Protein AF-A0A9P6S9X0-F1 (afdb_monomer_lite)

pLDDT: mean 76.89, std 25.83, range [30.22, 98.31]

Secondary structure (DSSP, 8-state):
-GGG---HHHHHHHHHTTPPP---SEE--GGGBTTS-SB-HHHHHHHHHHHHHHTTT--S---EE---SSHHHHHHHHHHHHHHHTTS----HHHHTT-S--SS-TTEE---TTSS---EESSS---------------------------------------PPP-PPP------------

Radius of gyration: 28.96 Å; chains: 1; bounding box: 76×54×74 Å

Sequence (182 aa):
PPYGDIDDRIRGLLWAMGYTSVIWDYDTNDWQMAPGGTRTMSEVDAAFAQWIAAAPTDKTGHMVLEHELYQNTVDAAIANLPKVQSTWKTMPVSACMNDAHPYHEQNITLATMDGKSKTGVTGGNTTTSASVSASASATGSAGSSTASGSASHSTSDAASVVLSSVTGLAAAAAVAFTQMLL

Structure (mmCIF, N/CA/C/O backbone):
data_AF-A0A9P6S9X0-F1
#
_entry.id   AF-A0A9P6S9X0-F1
#
loop_
_atom_site.group_PDB
_atom_site.id
_atom_site.type_symbol
_atom_site.label_atom_id
_atom_site.label_alt_id
_atom_site.label_comp_id
_atom_site.label_asym_id
_atom_site.label_entity_id
_atom_site.label_seq_id
_atom_site.pdbx_PDB_ins_code
_atom_site.Cartn_x
_atom_site.Cartn_y
_atom_site.Cartn_z
_atom_site.occupancy
_atom_site.B_iso_or_equiv
_atom_site.auth_seq_id
_atom_site.auth_comp_id
_atom_site.auth_asym_id
_atom_site.auth_atom_id
_atom_site.pdbx_PDB_model_num
ATOM 1 N N . PRO A 1 1 ? -1.542 -10.961 2.208 1.00 92.94 1 PRO A N 1
ATOM 2 C CA . PRO A 1 1 ? -0.986 -12.321 2.018 1.00 92.94 1 PRO A CA 1
ATOM 3 C C . PRO A 1 1 ? -0.029 -12.358 0.828 1.00 92.94 1 PRO A C 1
ATOM 5 O O . PRO A 1 1 ? -0.269 -11.573 -0.089 1.00 92.94 1 PRO A O 1
ATOM 8 N N . PRO A 1 2 ? 1.008 -13.219 0.797 1.00 92.19 2 PRO A N 1
ATOM 9 C CA . PRO A 1 2 ? 1.822 -13.396 -0.405 1.00 92.19 2 PRO A CA 1
ATOM 10 C C . PRO A 1 2 ? 0.934 -13.682 -1.619 1.00 92.19 2 PRO A C 1
ATOM 12 O O . PRO A 1 2 ? 0.017 -14.495 -1.528 1.00 92.19 2 PRO A O 1
ATOM 15 N N . TYR A 1 3 ? 1.172 -12.973 -2.723 1.00 93.50 3 TYR A N 1
ATOM 16 C CA . TYR A 1 3 ? 0.391 -13.069 -3.968 1.00 93.50 3 TYR A CA 1
ATOM 17 C C . TYR A 1 3 ? -1.115 -12.768 -3.853 1.00 93.50 3 TYR A C 1
ATOM 19 O O . TYR A 1 3 ? -1.852 -12.983 -4.808 1.00 93.50 3 TYR A O 1
ATOM 27 N N . GLY A 1 4 ? -1.581 -12.247 -2.716 1.00 94.44 4 GLY A N 1
ATOM 28 C CA . GLY A 1 4 ? -2.962 -11.789 -2.551 1.00 94.44 4 GLY A CA 1
ATOM 29 C C . GLY A 1 4 ? -3.969 -12.893 -2.235 1.00 94.44 4 GLY A C 1
ATOM 30 O O . GLY A 1 4 ? -5.162 -12.612 -2.204 1.00 94.44 4 GLY A O 1
ATOM 31 N N . ASP A 1 5 ? -3.515 -14.114 -1.945 1.00 94.12 5 ASP A N 1
ATOM 32 C CA . ASP A 1 5 ? -4.409 -15.243 -1.679 1.00 94.12 5 ASP A CA 1
ATOM 33 C C . ASP A 1 5 ? -4.122 -15.939 -0.341 1.00 94.12 5 ASP A C 1
ATOM 35 O O . ASP A 1 5 ? -2.988 -15.993 0.142 1.00 94.12 5 ASP A O 1
ATOM 39 N N . ILE A 1 6 ? -5.192 -16.453 0.265 1.00 94.69 6 ILE A N 1
ATOM 40 C CA . ILE A 1 6 ? -5.200 -17.347 1.427 1.00 94.69 6 ILE A CA 1
ATOM 41 C C . ILE A 1 6 ? -6.405 -18.271 1.319 1.00 94.69 6 ILE A C 1
ATOM 43 O O . ILE A 1 6 ? -7.535 -17.800 1.195 1.00 94.69 6 ILE A O 1
ATOM 47 N N . ASP A 1 7 ? -6.188 -19.578 1.455 1.00 95.38 7 ASP A N 1
ATOM 48 C CA . ASP A 1 7 ? -7.287 -20.540 1.490 1.00 95.38 7 ASP A CA 1
ATOM 49 C C . ASP A 1 7 ? -8.154 -20.381 2.757 1.00 95.38 7 ASP A C 1
ATOM 51 O O . ASP A 1 7 ? -7.704 -19.872 3.790 1.00 95.38 7 ASP A O 1
ATOM 55 N N . ASP A 1 8 ? -9.410 -20.829 2.690 1.00 96.50 8 ASP A N 1
ATOM 56 C CA . ASP A 1 8 ? -10.390 -20.677 3.776 1.00 96.50 8 ASP A CA 1
ATOM 57 C C . ASP A 1 8 ? -9.952 -21.346 5.085 1.00 96.50 8 ASP A C 1
ATOM 59 O O . ASP A 1 8 ? -10.256 -20.849 6.171 1.00 96.50 8 ASP A O 1
ATOM 63 N N . ARG A 1 9 ? -9.203 -22.450 5.007 1.00 97.38 9 ARG A N 1
ATOM 64 C CA . ARG A 1 9 ? -8.695 -23.159 6.186 1.00 97.38 9 ARG A CA 1
ATOM 65 C C . ARG A 1 9 ? -7.606 -22.335 6.873 1.00 97.38 9 ARG A C 1
ATOM 67 O O . ARG A 1 9 ? -7.635 -22.218 8.097 1.00 97.38 9 ARG A O 1
ATOM 74 N N . ILE A 1 10 ? -6.674 -21.739 6.127 1.00 96.56 10 ILE A N 1
ATOM 75 C CA . ILE A 1 10 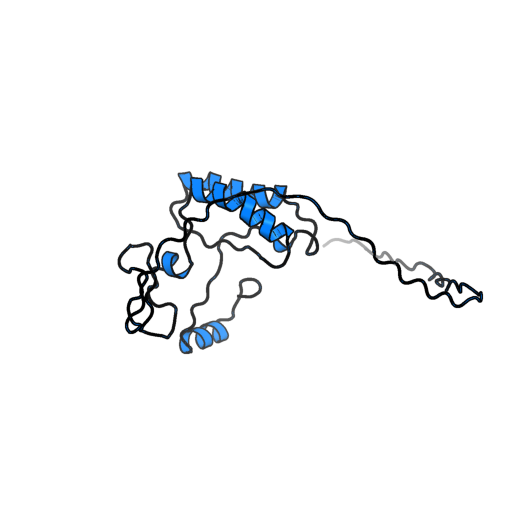? -5.667 -20.825 6.692 1.00 96.56 10 ILE A CA 1
ATOM 76 C C . ILE A 1 10 ? -6.318 -19.547 7.206 1.00 96.56 10 ILE A C 1
ATOM 78 O O . ILE A 1 10 ? -5.991 -19.110 8.307 1.00 96.56 10 ILE A O 1
ATOM 82 N N . ARG A 1 11 ? -7.277 -18.978 6.468 1.00 96.25 11 ARG A N 1
ATOM 83 C CA . ARG A 1 11 ? -8.020 -17.796 6.918 1.00 96.25 11 ARG A CA 1
ATOM 84 C C . ARG A 1 11 ? -8.745 -18.062 8.237 1.00 96.25 11 ARG A C 1
ATOM 86 O O . ARG A 1 11 ? -8.673 -17.236 9.142 1.00 96.25 11 ARG A O 1
ATOM 93 N N . GLY A 1 12 ? -9.375 -19.230 8.370 1.00 97.31 12 GLY A N 1
ATOM 94 C CA . GLY A 1 12 ? -10.024 -19.667 9.606 1.00 97.31 12 GLY A CA 1
ATOM 95 C C . GLY A 1 12 ? -9.045 -19.849 10.768 1.00 97.31 12 GLY A C 1
ATOM 96 O O . GLY A 1 12 ? -9.338 -19.420 11.882 1.00 97.31 12 GLY A O 1
ATOM 97 N N . LEU A 1 13 ? -7.863 -20.422 10.516 1.00 97.44 13 LEU A N 1
ATOM 98 C CA . LEU A 1 13 ? -6.819 -20.562 11.535 1.00 97.44 13 LEU A CA 1
ATOM 99 C C . LEU A 1 13 ? -6.301 -19.198 12.013 1.00 97.44 13 LEU A C 1
ATOM 101 O O . LEU A 1 13 ? -6.224 -18.965 13.215 1.00 97.44 13 LEU A O 1
ATOM 105 N N . LEU A 1 14 ? -5.983 -18.293 11.083 1.00 96.12 14 LEU A N 1
ATOM 106 C CA . LEU A 1 14 ? -5.524 -16.939 11.398 1.00 96.12 14 LEU A CA 1
ATOM 107 C C . LEU A 1 14 ? -6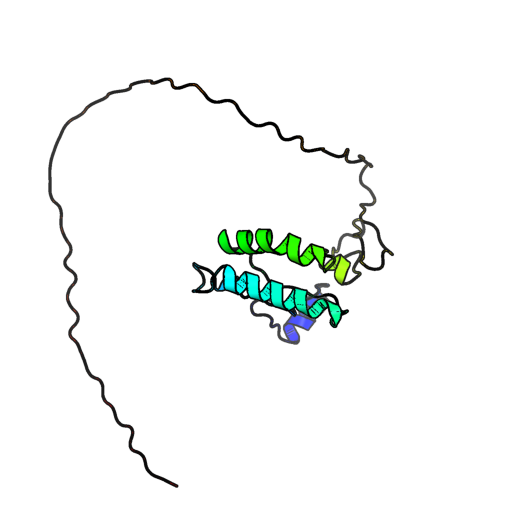.569 -16.179 12.216 1.00 96.12 14 LEU A C 1
ATOM 109 O O . LEU A 1 14 ? -6.229 -15.587 13.237 1.00 96.12 14 LEU A O 1
ATOM 113 N N . TRP A 1 15 ? -7.841 -16.274 11.824 1.00 95.00 15 TRP A N 1
ATOM 114 C CA . TRP A 1 15 ? -8.945 -15.685 12.576 1.00 95.00 15 TRP A CA 1
ATOM 115 C C . TRP A 1 15 ? -9.046 -16.255 13.999 1.00 95.00 15 TRP A C 1
ATOM 117 O O . TRP A 1 15 ? -9.158 -15.492 14.955 1.00 95.00 15 TRP A O 1
ATOM 127 N N . ALA A 1 16 ? -8.930 -17.577 14.168 1.00 96.75 16 ALA A N 1
ATOM 128 C CA . ALA A 1 16 ? -8.964 -18.219 15.486 1.00 96.75 16 ALA A CA 1
ATOM 129 C C . ALA A 1 16 ? -7.781 -17.814 16.387 1.00 96.75 16 ALA A C 1
ATOM 131 O O . ALA A 1 16 ? -7.894 -17.849 17.610 1.00 96.75 16 ALA A O 1
ATOM 132 N N . MET A 1 17 ? -6.657 -17.416 15.788 1.00 95.69 17 MET A N 1
ATOM 133 C CA . MET A 1 17 ? -5.486 -16.876 16.484 1.00 95.69 17 MET A CA 1
ATOM 134 C C . MET A 1 17 ? -5.573 -15.360 16.740 1.00 95.69 17 MET A C 1
ATOM 136 O O . MET A 1 17 ? -4.663 -14.801 17.346 1.00 95.69 17 MET A O 1
ATOM 140 N N . GLY A 1 18 ? -6.640 -14.690 16.289 1.00 93.25 18 GLY A N 1
ATOM 141 C CA . GLY A 1 18 ? -6.827 -13.245 16.444 1.00 93.25 18 GLY A CA 1
ATOM 142 C C . GLY A 1 18 ? -6.126 -12.388 15.385 1.00 93.25 18 GLY A C 1
ATOM 143 O O . GLY A 1 18 ? -5.998 -11.183 15.576 1.00 93.25 18 GLY A O 1
ATOM 144 N N . TYR A 1 19 ? -5.674 -12.972 14.271 1.00 94.75 19 TYR A N 1
ATOM 145 C CA . TYR A 1 19 ? -5.090 -12.216 13.161 1.00 94.75 19 TYR A CA 1
ATOM 146 C C . TYR A 1 19 ? -6.151 -11.723 12.176 1.00 94.75 19 TYR A C 1
ATOM 148 O O . TYR A 1 19 ? -7.055 -12.459 11.772 1.00 94.75 19 TYR A O 1
ATOM 156 N N . THR A 1 20 ? -5.946 -10.503 11.687 1.00 93.06 20 THR A N 1
ATOM 157 C CA . THR A 1 20 ? -6.710 -9.916 10.582 1.00 93.06 20 THR A CA 1
ATOM 158 C C . THR A 1 20 ? -5.907 -10.014 9.290 1.00 93.06 20 THR A C 1
ATOM 160 O O . THR A 1 20 ? -4.765 -9.564 9.215 1.00 93.06 20 THR A O 1
ATOM 163 N N . SER A 1 21 ? -6.501 -10.600 8.250 1.00 94.38 21 SER A N 1
ATOM 164 C CA . SER A 1 21 ? -5.892 -10.637 6.916 1.00 94.38 21 SER A CA 1
ATOM 165 C C . SER A 1 21 ? -6.221 -9.361 6.148 1.00 94.38 21 SER A C 1
ATOM 167 O O . SER A 1 21 ? -7.390 -9.045 5.954 1.00 94.38 21 SER A O 1
ATOM 169 N N . VAL A 1 22 ? -5.188 -8.654 5.693 1.00 94.94 22 VAL A N 1
ATOM 170 C CA . VAL A 1 22 ? -5.307 -7.404 4.929 1.00 94.94 22 VAL A CA 1
ATOM 171 C C . VAL A 1 22 ? -4.965 -7.668 3.463 1.00 94.94 22 VAL A C 1
ATOM 173 O O . VAL A 1 22 ? -3.944 -8.296 3.164 1.00 94.94 22 VAL A O 1
ATOM 176 N N . ILE A 1 23 ? -5.831 -7.203 2.564 1.00 95.38 23 ILE A N 1
ATOM 177 C CA . ILE A 1 23 ? -5.695 -7.294 1.106 1.00 95.38 23 ILE A CA 1
ATOM 178 C C . ILE A 1 23 ? -5.793 -5.890 0.511 1.00 95.38 23 ILE A C 1
ATOM 180 O O . ILE A 1 23 ? -6.453 -5.017 1.074 1.00 95.38 23 ILE A O 1
ATOM 184 N N . TRP A 1 24 ? -5.089 -5.690 -0.598 1.00 95.75 24 TRP A N 1
ATOM 185 C CA . TRP A 1 24 ? -5.112 -4.466 -1.385 1.00 95.75 24 TRP A CA 1
ATOM 186 C C . TRP A 1 24 ? -6.178 -4.536 -2.479 1.00 95.75 24 TRP A C 1
ATOM 188 O O . TRP A 1 24 ? -6.533 -5.616 -2.951 1.00 95.75 24 TRP A O 1
ATOM 198 N N . ASP A 1 25 ? -6.661 -3.376 -2.898 1.00 94.00 25 ASP A N 1
ATOM 199 C CA . ASP A 1 25 ? -7.536 -3.206 -4.058 1.00 94.00 25 ASP A CA 1
ATOM 200 C C . ASP A 1 25 ? -6.863 -2.416 -5.192 1.00 94.00 25 ASP A C 1
ATOM 202 O O . ASP A 1 25 ? -7.277 -2.531 -6.345 1.00 94.00 25 ASP A O 1
ATOM 206 N N . TYR A 1 26 ? -5.768 -1.709 -4.897 1.00 93.75 26 TYR A N 1
ATOM 207 C CA . TYR A 1 26 ? -4.879 -1.113 -5.893 1.00 93.75 26 TYR A CA 1
ATOM 208 C C . TYR A 1 26 ? -3.470 -1.693 -5.807 1.00 93.75 26 TYR A C 1
ATOM 210 O O . TYR A 1 26 ? -2.904 -1.825 -4.726 1.00 93.75 26 TYR A O 1
ATOM 218 N N . ASP A 1 27 ? -2.888 -1.999 -6.965 1.00 96.31 27 ASP A N 1
ATOM 219 C CA . ASP A 1 27 ? -1.524 -2.513 -7.099 1.00 96.31 27 ASP A CA 1
ATOM 220 C C . ASP A 1 27 ? -0.716 -1.607 -8.035 1.00 96.31 27 ASP A C 1
ATOM 222 O O . ASP A 1 27 ? -1.046 -1.442 -9.216 1.00 96.31 27 ASP A O 1
ATOM 226 N N . THR A 1 28 ? 0.356 -1.014 -7.512 1.00 95.94 28 THR A N 1
ATOM 227 C CA . THR A 1 28 ? 1.268 -0.154 -8.284 1.00 95.94 28 THR A CA 1
ATOM 228 C C . THR A 1 28 ? 2.113 -0.942 -9.290 1.00 95.94 28 THR A C 1
ATOM 230 O O . THR A 1 28 ? 2.643 -0.371 -10.253 1.00 95.94 28 THR A O 1
ATOM 233 N N . ASN A 1 29 ? 2.208 -2.263 -9.093 1.00 97.12 29 ASN A N 1
ATOM 234 C CA . ASN A 1 29 ? 3.103 -3.186 -9.780 1.00 97.12 29 ASN A CA 1
ATOM 235 C C . ASN A 1 29 ? 4.581 -2.768 -9.703 1.00 97.12 29 ASN A C 1
ATOM 237 O O . ASN A 1 29 ? 5.379 -3.133 -10.567 1.00 97.12 29 ASN A O 1
ATOM 241 N N . ASP A 1 30 ? 4.958 -2.000 -8.681 1.00 97.56 30 ASP A N 1
ATOM 242 C CA . ASP A 1 30 ? 6.320 -1.508 -8.458 1.00 97.56 30 ASP A CA 1
ATOM 243 C C . ASP A 1 30 ? 7.356 -2.635 -8.302 1.00 97.56 30 ASP A C 1
ATOM 245 O O . ASP A 1 30 ? 8.503 -2.474 -8.708 1.00 97.56 30 ASP A O 1
ATOM 249 N N . TRP A 1 31 ? 6.952 -3.822 -7.846 1.00 96.31 31 TRP A N 1
ATOM 250 C CA . TRP A 1 31 ? 7.793 -5.024 -7.810 1.00 96.31 31 TRP A CA 1
ATOM 251 C C . TRP A 1 31 ? 8.364 -5.421 -9.182 1.00 96.31 31 TRP A C 1
ATOM 253 O O . TRP A 1 31 ? 9.383 -6.107 -9.245 1.00 96.31 31 TRP A O 1
ATOM 263 N N . GLN A 1 32 ? 7.735 -4.992 -10.282 1.00 97.56 32 GLN A N 1
ATOM 264 C CA . GLN A 1 32 ? 8.237 -5.202 -11.643 1.00 97.56 32 GLN A CA 1
ATOM 265 C C . GLN A 1 32 ? 9.299 -4.176 -12.048 1.00 97.56 32 GLN A C 1
ATOM 267 O O . GLN A 1 32 ? 9.790 -4.235 -13.173 1.00 97.56 32 GLN A O 1
ATOM 272 N N . MET A 1 33 ? 9.646 -3.208 -11.200 1.00 97.62 33 MET A N 1
ATOM 273 C CA . MET A 1 33 ? 10.783 -2.328 -11.452 1.00 97.62 33 MET A CA 1
ATOM 274 C C . MET A 1 33 ? 12.092 -3.101 -11.276 1.00 97.62 33 MET A C 1
ATOM 276 O O . MET A 1 33 ? 12.154 -4.099 -10.561 1.00 97.62 33 MET A O 1
ATOM 280 N N . ALA A 1 34 ? 13.163 -2.657 -11.935 1.00 96.19 34 ALA A N 1
ATOM 281 C CA . ALA A 1 34 ? 14.466 -3.314 -11.826 1.00 96.19 34 ALA A CA 1
ATOM 282 C C . ALA A 1 34 ? 14.908 -3.442 -10.349 1.00 96.19 34 ALA A C 1
ATOM 284 O O . ALA A 1 34 ? 14.783 -2.474 -9.608 1.00 96.19 34 ALA A O 1
ATOM 285 N N . PRO A 1 35 ? 15.462 -4.579 -9.900 1.00 96.00 35 PRO A N 1
ATOM 286 C CA . PRO A 1 35 ? 15.807 -5.779 -10.661 1.00 96.00 35 PRO A CA 1
ATOM 287 C C . PRO A 1 35 ? 14.663 -6.800 -10.826 1.00 96.00 35 PRO A C 1
ATOM 289 O O . PRO A 1 35 ? 14.889 -7.843 -11.432 1.00 96.00 35 PRO A O 1
ATOM 292 N N . GLY A 1 36 ? 13.463 -6.541 -10.303 1.00 93.12 36 GLY A N 1
ATOM 293 C CA . GLY A 1 36 ? 12.323 -7.465 -10.364 1.00 93.12 36 GLY A CA 1
ATOM 294 C C . GLY A 1 36 ? 11.652 -7.577 -11.740 1.00 93.12 36 GLY A C 1
ATOM 295 O O . GLY A 1 36 ? 10.976 -8.568 -12.012 1.00 93.12 36 GLY A O 1
ATOM 296 N N . GLY A 1 37 ? 11.872 -6.612 -12.638 1.00 96.31 37 GLY A N 1
ATOM 297 C CA . GLY A 1 37 ? 11.358 -6.647 -14.008 1.00 96.31 37 GLY A CA 1
ATOM 298 C C . GLY A 1 37 ? 11.763 -5.431 -14.848 1.00 96.31 37 GLY A C 1
ATOM 299 O O . GLY A 1 37 ? 12.830 -4.848 -14.648 1.00 96.31 37 GLY A O 1
ATOM 300 N N . THR A 1 38 ? 10.908 -5.060 -15.806 1.00 97.50 38 THR A N 1
ATOM 301 C CA . THR A 1 38 ? 11.146 -3.971 -16.772 1.00 97.50 38 THR A CA 1
ATOM 302 C C . THR A 1 38 ? 10.256 -2.744 -16.576 1.00 97.50 38 THR A C 1
ATOM 304 O O . THR A 1 38 ? 10.320 -1.827 -17.395 1.00 97.50 38 THR A O 1
ATOM 307 N N . ARG A 1 39 ? 9.413 -2.714 -15.537 1.00 97.25 39 ARG A N 1
ATOM 308 C CA . ARG A 1 39 ? 8.526 -1.578 -15.271 1.00 97.25 39 ARG A CA 1
ATOM 309 C C . ARG A 1 39 ? 9.352 -0.343 -14.933 1.00 97.25 39 ARG A C 1
ATOM 311 O O . ARG A 1 39 ? 10.326 -0.391 -14.181 1.00 97.25 39 ARG A O 1
ATOM 318 N N . THR A 1 40 ? 8.964 0.777 -15.508 1.00 98.06 40 THR A N 1
ATOM 319 C CA . THR A 1 40 ? 9.632 2.064 -15.351 1.00 98.06 40 THR A CA 1
ATOM 320 C C . THR A 1 40 ? 8.982 2.891 -14.246 1.00 98.06 40 THR A C 1
ATOM 322 O O . THR A 1 40 ? 7.811 2.707 -13.915 1.00 98.06 40 THR A O 1
ATOM 325 N N . MET A 1 41 ? 9.723 3.874 -13.725 1.00 97.56 41 MET A N 1
ATOM 326 C CA . MET A 1 41 ? 9.178 4.877 -12.800 1.00 97.56 41 MET A CA 1
ATOM 327 C C . MET A 1 41 ? 7.921 5.551 -13.374 1.00 97.56 41 MET A C 1
ATOM 329 O O . MET A 1 41 ? 6.924 5.698 -12.681 1.00 97.56 41 MET A O 1
ATOM 333 N N . SER A 1 42 ? 7.930 5.886 -14.669 1.00 98.12 42 SER A N 1
ATOM 334 C CA . SER A 1 42 ? 6.796 6.551 -15.320 1.00 98.12 42 SER A CA 1
ATOM 335 C C . SER A 1 42 ? 5.530 5.688 -15.368 1.00 98.12 42 SER A C 1
ATOM 337 O O . SER A 1 42 ? 4.429 6.233 -15.365 1.00 98.12 42 SER A O 1
ATOM 339 N N . GLU A 1 43 ? 5.655 4.363 -15.449 1.00 98.12 43 GLU A N 1
ATOM 340 C CA . GLU A 1 43 ? 4.500 3.456 -15.436 1.00 98.12 43 GLU A CA 1
ATOM 341 C C . GLU A 1 43 ? 3.919 3.295 -14.029 1.00 98.12 43 GLU A C 1
ATOM 343 O O . GLU A 1 43 ? 2.706 3.147 -13.874 1.00 98.12 43 GLU A O 1
ATOM 348 N N . VAL A 1 44 ? 4.764 3.352 -12.997 1.00 97.88 44 VAL A N 1
ATOM 349 C CA . VAL A 1 44 ? 4.311 3.419 -11.602 1.00 97.88 44 VAL A CA 1
ATOM 350 C C . VAL A 1 44 ? 3.631 4.764 -11.332 1.00 97.88 44 VAL A C 1
ATOM 352 O O . VAL A 1 44 ? 2.498 4.783 -10.856 1.00 97.88 44 VAL A O 1
ATOM 355 N N . ASP A 1 45 ? 4.238 5.880 -11.747 1.00 97.81 45 ASP A N 1
ATOM 356 C CA . ASP A 1 45 ? 3.640 7.221 -11.666 1.00 97.81 45 ASP A CA 1
ATOM 357 C C . ASP A 1 45 ? 2.258 7.281 -12.338 1.00 97.81 45 ASP A C 1
ATOM 359 O O . ASP A 1 45 ? 1.325 7.890 -11.809 1.00 97.81 45 ASP A O 1
ATOM 363 N N . ALA A 1 46 ? 2.107 6.634 -13.498 1.00 97.38 46 ALA A N 1
ATOM 364 C CA . ALA A 1 46 ? 0.838 6.568 -14.214 1.00 97.38 46 ALA A CA 1
ATOM 365 C C . ALA A 1 46 ? -0.243 5.803 -13.431 1.00 97.38 46 ALA A C 1
ATOM 367 O O . ALA A 1 46 ? -1.405 6.211 -13.458 1.00 97.38 46 ALA A O 1
ATOM 368 N N . ALA A 1 47 ? 0.125 4.745 -12.696 1.00 96.25 47 ALA A N 1
ATOM 369 C CA . ALA A 1 47 ? -0.810 4.010 -11.842 1.00 96.25 47 ALA A CA 1
ATOM 370 C C . ALA A 1 47 ? -1.357 4.902 -10.712 1.00 96.25 47 ALA A C 1
ATOM 372 O O . ALA A 1 47 ? -2.572 4.970 -10.510 1.00 96.25 47 ALA A O 1
ATOM 373 N N . PHE A 1 48 ? -0.490 5.673 -10.044 1.00 95.75 48 PHE A N 1
ATOM 374 C CA . PHE A 1 48 ? -0.928 6.662 -9.050 1.00 95.75 48 PHE A CA 1
ATOM 375 C C . PHE A 1 48 ? -1.796 7.759 -9.667 1.00 95.75 48 PHE A C 1
ATOM 377 O O . PHE A 1 48 ? -2.825 8.126 -9.101 1.00 95.75 48 PHE A O 1
ATOM 384 N N . ALA A 1 49 ? -1.408 8.283 -10.832 1.00 95.38 49 ALA A N 1
ATOM 385 C CA . ALA A 1 49 ? -2.166 9.327 -11.515 1.00 95.38 49 ALA A CA 1
ATOM 386 C C . ALA A 1 49 ? -3.582 8.861 -11.888 1.00 95.38 49 ALA A C 1
ATOM 388 O O . ALA A 1 49 ? -4.538 9.618 -11.716 1.00 95.38 49 ALA A O 1
ATOM 389 N N . GLN A 1 50 ? -3.731 7.614 -12.348 1.00 93.25 50 GLN A N 1
ATOM 390 C CA . GLN A 1 50 ? -5.033 7.019 -12.643 1.00 93.25 50 GLN A CA 1
ATOM 391 C C . GLN A 1 50 ? -5.913 6.939 -11.391 1.00 93.25 50 GLN A C 1
ATOM 393 O O . GLN A 1 50 ? -7.083 7.321 -11.441 1.00 93.25 50 GLN A O 1
ATOM 398 N N . TRP A 1 51 ? -5.353 6.494 -10.265 1.00 91.00 51 TRP A N 1
ATOM 399 C CA . TRP A 1 51 ? -6.081 6.438 -8.999 1.00 91.00 51 TRP A CA 1
ATOM 400 C C . TRP A 1 51 ? -6.503 7.834 -8.511 1.00 91.00 51 TRP A C 1
ATOM 402 O O . TRP A 1 51 ? -7.668 8.060 -8.180 1.00 91.00 51 TRP A O 1
ATOM 412 N N . ILE A 1 52 ? -5.590 8.806 -8.528 1.00 93.19 52 ILE A N 1
ATOM 413 C CA . ILE A 1 52 ? -5.884 10.200 -8.159 1.00 93.19 52 ILE A CA 1
ATOM 414 C C . ILE A 1 52 ? -7.009 10.771 -9.034 1.00 93.19 52 ILE A C 1
ATOM 416 O O . ILE A 1 52 ? -7.922 11.420 -8.523 1.00 93.19 52 ILE A O 1
ATOM 420 N N . ALA A 1 53 ? -6.991 10.490 -10.338 1.00 93.81 53 ALA A N 1
ATOM 421 C CA . ALA A 1 53 ? -8.017 10.951 -11.268 1.00 93.81 53 ALA A CA 1
ATOM 422 C C . ALA A 1 53 ? -9.411 10.349 -11.000 1.00 93.81 53 ALA A C 1
ATOM 424 O O . ALA A 1 53 ? -10.408 10.956 -11.392 1.00 93.81 53 ALA A O 1
ATOM 425 N N . ALA A 1 54 ? -9.504 9.198 -10.323 1.00 91.12 54 ALA A N 1
ATOM 426 C CA . ALA A 1 54 ? -10.773 8.552 -9.984 1.00 91.12 54 ALA A CA 1
ATOM 427 C C . ALA A 1 54 ? -11.469 9.169 -8.752 1.00 91.12 54 ALA A C 1
ATOM 429 O O . ALA A 1 54 ? -12.683 9.027 -8.597 1.00 91.12 54 ALA A O 1
ATOM 430 N N . ALA A 1 55 ? -10.745 9.917 -7.911 1.00 91.00 55 ALA A N 1
ATOM 431 C CA . ALA A 1 55 ? -11.250 10.504 -6.662 1.00 91.00 55 ALA A CA 1
ATOM 432 C C . ALA A 1 55 ? -12.534 11.363 -6.762 1.00 91.00 55 ALA A C 1
ATOM 434 O O . ALA A 1 55 ? -13.316 11.412 -5.802 1.00 91.00 55 ALA A O 1
ATOM 435 N N . PRO A 1 56 ? -12.832 12.068 -7.875 1.00 91.25 56 PRO A N 1
ATOM 436 C CA . PRO A 1 56 ? -14.098 12.784 -8.010 1.00 91.25 56 PRO A CA 1
ATOM 437 C C . PRO A 1 56 ? -15.321 11.864 -7.916 1.00 91.25 56 PRO A C 1
ATOM 439 O O . PRO A 1 56 ? -16.339 12.286 -7.363 1.00 91.25 56 PRO A O 1
ATOM 442 N N . THR A 1 57 ? -15.209 10.618 -8.379 1.00 91.50 57 THR A N 1
ATOM 443 C CA . THR A 1 57 ? -16.294 9.623 -8.393 1.00 91.50 57 THR A CA 1
ATOM 444 C C . THR A 1 57 ? -16.104 8.502 -7.379 1.00 91.50 57 THR A C 1
ATOM 446 O O . THR A 1 57 ? -17.095 7.942 -6.920 1.00 91.50 57 THR A O 1
ATOM 449 N N . ASP A 1 58 ? -14.866 8.203 -6.995 1.00 89.50 58 ASP A N 1
ATOM 450 C CA . ASP A 1 58 ? -14.558 7.223 -5.961 1.00 89.50 58 ASP A CA 1
ATOM 451 C C . ASP A 1 58 ? -14.576 7.885 -4.581 1.00 89.50 58 ASP A C 1
ATOM 453 O O . ASP A 1 58 ? -13.864 8.856 -4.322 1.00 89.50 58 ASP A O 1
ATOM 457 N N . LYS A 1 59 ? -15.465 7.407 -3.710 1.00 80.38 59 LYS A N 1
ATOM 458 C CA . LYS A 1 59 ? -15.641 7.918 -2.341 1.00 80.38 59 LYS A CA 1
ATOM 459 C C . LYS A 1 59 ? -15.256 6.890 -1.287 1.00 80.38 59 LYS A C 1
ATOM 461 O O . LYS A 1 59 ? -15.494 7.125 -0.103 1.00 80.38 59 LYS A O 1
ATOM 466 N N . THR A 1 60 ? -14.693 5.764 -1.710 1.00 87.06 60 THR A N 1
ATOM 467 C CA . THR A 1 60 ? -14.213 4.722 -0.809 1.00 87.06 60 THR A CA 1
ATOM 468 C C . THR A 1 60 ? -12.733 4.928 -0.499 1.00 87.06 60 THR A C 1
ATOM 470 O O . THR A 1 60 ? -12.006 5.555 -1.259 1.00 87.06 60 THR A O 1
ATOM 473 N N . GLY A 1 61 ? -12.303 4.504 0.690 1.00 86.38 61 GLY A N 1
ATOM 474 C CA . GLY A 1 61 ? -10.878 4.430 1.005 1.00 86.38 61 GLY A CA 1
ATOM 475 C C . GLY A 1 61 ? -10.278 3.174 0.380 1.00 86.38 61 GLY A C 1
ATOM 476 O O . GLY A 1 61 ? -10.981 2.174 0.249 1.00 86.38 61 GLY A O 1
ATOM 477 N N . HIS A 1 62 ? -8.991 3.225 0.049 1.00 92.69 62 HIS A N 1
ATOM 478 C CA . HIS A 1 62 ? -8.292 2.143 -0.640 1.00 92.69 62 HIS A CA 1
ATOM 479 C C . HIS A 1 62 ? -7.078 1.651 0.136 1.00 92.69 62 HIS A C 1
ATOM 481 O O . HIS A 1 62 ? -6.449 2.401 0.887 1.00 92.69 62 HIS A O 1
ATOM 487 N N . MET A 1 63 ? -6.737 0.391 -0.108 1.00 95.31 63 MET A N 1
ATOM 488 C CA . MET A 1 63 ? -5.544 -0.279 0.377 1.00 95.31 63 MET A CA 1
ATOM 489 C C . MET A 1 63 ? -4.612 -0.491 -0.814 1.00 95.31 63 MET A C 1
ATOM 491 O O . MET A 1 63 ? -4.902 -1.286 -1.704 1.00 95.31 63 MET A O 1
ATOM 495 N N . VAL A 1 64 ? -3.491 0.227 -0.838 1.00 95.19 64 VAL A N 1
ATOM 496 C CA . VAL A 1 64 ? -2.550 0.205 -1.967 1.00 95.19 64 VAL A CA 1
ATOM 497 C C . VAL A 1 64 ? -1.381 -0.721 -1.662 1.00 95.19 64 VAL A C 1
ATOM 499 O O . VAL A 1 64 ? -0.794 -0.636 -0.582 1.00 95.19 64 VAL A O 1
ATOM 502 N N . LEU A 1 65 ? -1.042 -1.593 -2.611 1.00 96.81 65 LEU A N 1
ATOM 503 C CA . LEU A 1 65 ? 0.157 -2.418 -2.557 1.00 96.81 65 LEU A CA 1
ATOM 504 C C . LEU A 1 65 ? 1.355 -1.699 -3.186 1.00 96.81 65 LEU A C 1
ATOM 506 O O . LEU A 1 65 ? 1.338 -1.301 -4.355 1.00 96.81 65 LEU A O 1
ATOM 510 N N . GLU A 1 66 ? 2.408 -1.617 -2.385 1.00 96.94 66 GLU A N 1
ATOM 511 C CA . GLU A 1 66 ? 3.751 -1.153 -2.722 1.00 96.94 66 GLU A CA 1
ATOM 512 C C . GLU A 1 66 ? 4.767 -2.109 -2.076 1.00 96.94 66 GLU A C 1
ATOM 514 O O . GLU A 1 66 ? 4.430 -2.869 -1.159 1.00 96.94 66 GLU A O 1
ATOM 519 N N . HIS A 1 67 ? 6.017 -2.062 -2.528 1.00 97.62 67 HIS A N 1
ATOM 520 C CA . HIS A 1 67 ? 7.115 -2.870 -2.009 1.00 97.62 67 HIS A CA 1
ATOM 521 C C . HIS A 1 67 ? 8.319 -1.987 -1.675 1.00 97.62 67 HIS A C 1
ATOM 523 O O . HIS A 1 67 ? 8.824 -1.260 -2.520 1.00 97.62 67 HIS A O 1
ATOM 529 N N . GLU A 1 68 ? 8.878 -2.120 -0.473 1.00 96.19 68 GLU A N 1
ATOM 530 C CA . GLU A 1 68 ? 10.096 -1.401 -0.053 1.00 96.19 68 GLU A CA 1
ATOM 531 C C . GLU A 1 68 ? 11.392 -2.216 -0.252 1.00 96.19 68 GLU A C 1
ATOM 533 O O . GLU A 1 68 ? 12.406 -1.978 0.400 1.00 96.19 68 GLU A O 1
ATOM 538 N N . LEU A 1 69 ? 11.370 -3.217 -1.142 1.00 94.38 69 LEU A N 1
ATOM 539 C CA . LEU A 1 69 ? 12.488 -4.153 -1.327 1.00 94.38 69 LEU A CA 1
ATOM 540 C C . LEU A 1 69 ? 13.698 -3.524 -2.040 1.00 94.38 69 LEU A C 1
ATOM 542 O O . LEU A 1 69 ? 14.837 -3.928 -1.795 1.00 94.38 69 LEU A O 1
ATOM 546 N N . TYR A 1 70 ? 13.462 -2.563 -2.934 1.00 96.25 70 TYR A N 1
ATOM 547 C CA . TYR A 1 70 ? 14.491 -1.952 -3.769 1.00 96.25 70 TYR A CA 1
ATOM 548 C C . TYR A 1 70 ? 14.437 -0.427 -3.670 1.00 96.25 70 TYR A C 1
ATOM 550 O O . TYR A 1 70 ? 13.378 0.166 -3.495 1.00 96.25 70 TYR A O 1
ATOM 558 N N . GLN A 1 71 ? 15.589 0.235 -3.809 1.00 97.50 71 GLN A N 1
ATOM 559 C CA . GLN A 1 71 ? 15.666 1.694 -3.664 1.00 97.50 71 GLN A CA 1
ATOM 560 C C . GLN A 1 71 ? 14.710 2.425 -4.615 1.00 97.50 71 GLN A C 1
ATOM 562 O O . GLN A 1 71 ? 14.056 3.381 -4.225 1.00 97.50 71 GLN A O 1
ATOM 567 N N . ASN A 1 72 ? 14.589 1.953 -5.852 1.00 97.62 72 ASN A N 1
ATOM 568 C CA . ASN A 1 72 ? 13.750 2.589 -6.860 1.00 97.62 72 ASN A CA 1
ATOM 569 C C . ASN A 1 72 ? 12.243 2.449 -6.596 1.00 97.62 72 ASN A C 1
ATOM 571 O O . ASN A 1 72 ? 11.497 3.335 -7.006 1.00 97.62 72 ASN A O 1
ATOM 575 N N . THR A 1 73 ? 11.788 1.386 -5.927 1.00 97.62 73 THR A N 1
ATOM 576 C CA . THR A 1 73 ? 10.378 1.253 -5.529 1.00 97.62 73 THR A CA 1
ATOM 577 C C . THR A 1 73 ? 10.063 2.191 -4.362 1.00 97.62 73 THR A C 1
ATOM 579 O O . THR A 1 73 ? 9.049 2.886 -4.385 1.00 97.62 73 THR A O 1
ATOM 582 N N . VAL A 1 74 ? 10.998 2.346 -3.416 1.00 98.12 74 VAL A N 1
ATOM 583 C CA . VAL A 1 74 ? 10.916 3.369 -2.357 1.00 98.12 74 VAL A CA 1
ATOM 584 C C . VAL A 1 74 ? 10.933 4.787 -2.941 1.00 98.12 74 VAL A C 1
ATOM 586 O O . VAL A 1 74 ? 10.124 5.625 -2.547 1.00 98.12 74 VAL A O 1
ATOM 589 N N . ASP A 1 75 ? 11.804 5.066 -3.915 1.00 98.31 75 ASP A N 1
ATOM 590 C CA . ASP A 1 75 ? 11.855 6.366 -4.596 1.00 98.31 75 ASP A CA 1
ATOM 591 C C . ASP A 1 75 ? 10.526 6.678 -5.304 1.00 98.31 75 ASP A C 1
ATOM 593 O O . ASP A 1 75 ? 10.065 7.823 -5.281 1.00 98.31 75 ASP A O 1
ATOM 597 N N . ALA A 1 76 ? 9.879 5.663 -5.891 1.00 97.75 76 ALA A N 1
ATOM 598 C CA . ALA A 1 76 ? 8.569 5.800 -6.523 1.00 97.75 76 ALA A CA 1
ATOM 599 C C . ALA A 1 76 ? 7.478 6.153 -5.503 1.00 97.75 76 ALA A C 1
ATOM 601 O O . ALA A 1 76 ? 6.681 7.066 -5.748 1.00 97.75 76 ALA A O 1
ATOM 602 N N . ALA A 1 77 ? 7.473 5.491 -4.343 1.00 97.25 77 ALA A N 1
ATOM 603 C CA . ALA A 1 77 ? 6.563 5.804 -3.245 1.00 97.25 77 ALA A CA 1
ATOM 604 C C . ALA A 1 77 ? 6.772 7.243 -2.738 1.00 97.25 77 ALA A C 1
ATOM 606 O O . ALA A 1 77 ? 5.822 8.025 -2.660 1.00 97.25 77 ALA A O 1
ATOM 607 N N . ILE A 1 78 ? 8.023 7.650 -2.484 1.00 98.12 78 ILE A N 1
ATOM 608 C CA . ILE A 1 78 ? 8.370 9.012 -2.038 1.00 98.12 78 ILE A CA 1
ATOM 609 C C . ILE A 1 78 ? 7.906 10.065 -3.055 1.00 98.12 78 ILE A C 1
ATOM 611 O O . ILE A 1 78 ? 7.360 11.101 -2.667 1.00 98.12 78 ILE A O 1
ATOM 615 N N . ALA A 1 79 ? 8.097 9.813 -4.352 1.00 97.88 79 ALA A N 1
ATOM 616 C CA . ALA A 1 79 ? 7.710 10.745 -5.407 1.00 97.88 79 ALA A CA 1
ATOM 617 C C . ALA A 1 79 ? 6.184 10.900 -5.554 1.00 97.88 79 ALA A C 1
ATOM 619 O O . ALA A 1 79 ? 5.705 11.983 -5.911 1.00 97.88 79 ALA A O 1
ATOM 620 N N . ASN A 1 80 ? 5.408 9.842 -5.296 1.00 97.81 80 ASN A N 1
ATOM 621 C CA . ASN A 1 80 ? 3.956 9.841 -5.503 1.00 97.81 80 ASN A CA 1
ATOM 622 C C . ASN A 1 80 ? 3.137 10.132 -4.246 1.00 97.81 80 ASN A C 1
ATOM 624 O O . ASN A 1 80 ? 2.038 10.679 -4.369 1.00 97.81 80 ASN A O 1
ATOM 628 N N . LEU A 1 81 ? 3.668 9.866 -3.050 1.00 96.75 81 LEU A N 1
ATOM 629 C CA . LEU A 1 81 ? 2.956 10.080 -1.790 1.00 96.75 81 LEU A CA 1
ATOM 630 C C . LEU A 1 81 ? 2.392 11.512 -1.648 1.00 96.75 81 LEU A C 1
ATOM 632 O O . LEU A 1 81 ? 1.201 11.635 -1.349 1.00 96.75 81 LEU A O 1
ATOM 636 N N . PRO A 1 82 ? 3.137 12.601 -1.944 1.00 97.81 82 PRO A N 1
ATOM 637 C CA . PRO A 1 82 ? 2.578 13.954 -1.881 1.00 97.81 82 PRO A CA 1
ATOM 638 C C . PRO A 1 82 ? 1.428 14.190 -2.873 1.00 97.81 82 PRO A C 1
ATOM 640 O O . PRO A 1 82 ? 0.488 14.926 -2.571 1.00 97.81 82 PRO A O 1
ATOM 643 N N . LYS A 1 83 ? 1.472 13.556 -4.055 1.00 96.44 83 LYS A N 1
ATOM 644 C CA . LYS A 1 83 ? 0.412 13.666 -5.072 1.00 96.44 83 LYS A CA 1
ATOM 645 C C . LYS A 1 83 ? -0.865 12.994 -4.574 1.00 96.44 83 LYS A C 1
ATOM 647 O O . LYS A 1 83 ? -1.933 13.594 -4.649 1.00 96.44 83 LYS A O 1
ATOM 652 N N . VAL A 1 84 ? -0.748 11.796 -3.998 1.00 94.81 84 VAL A N 1
ATOM 653 C CA . VAL A 1 84 ? -1.873 11.083 -3.374 1.00 94.81 84 VAL A CA 1
ATOM 654 C C . VAL A 1 84 ? -2.446 11.911 -2.229 1.00 94.81 84 VAL A C 1
ATOM 656 O O . VAL A 1 84 ? -3.649 12.150 -2.200 1.00 94.81 84 VAL A O 1
ATOM 659 N N . GLN A 1 85 ? -1.593 12.434 -1.343 1.00 95.69 85 GLN A N 1
ATOM 660 C CA . GLN A 1 85 ? -2.003 13.238 -0.186 1.00 95.69 85 GLN A CA 1
ATOM 661 C C . GLN A 1 85 ? -2.703 14.555 -0.549 1.00 95.69 85 GLN A C 1
ATOM 663 O O . GLN A 1 85 ? -3.446 15.098 0.267 1.00 95.69 85 GLN A O 1
ATOM 668 N N . SER A 1 86 ? -2.506 15.064 -1.769 1.00 95.25 86 SER A N 1
ATOM 669 C CA . SER A 1 86 ? -3.234 16.241 -2.265 1.00 95.25 86 SER A CA 1
ATOM 670 C C . SER A 1 86 ? -4.725 15.976 -2.516 1.00 95.25 86 SER A C 1
ATOM 672 O O . SER A 1 86 ? -5.516 16.915 -2.572 1.00 95.25 86 SER A O 1
ATOM 674 N N . THR A 1 87 ? -5.107 14.705 -2.672 1.00 92.75 87 THR A N 1
ATOM 675 C CA . THR A 1 87 ? -6.455 14.278 -3.076 1.00 92.75 87 THR A CA 1
ATOM 676 C C . THR A 1 87 ? -7.098 13.347 -2.044 1.00 92.75 87 THR A C 1
ATOM 678 O O . THR A 1 87 ? -8.295 13.440 -1.779 1.00 92.75 87 THR A O 1
ATOM 681 N N . TRP A 1 88 ? -6.299 12.485 -1.417 1.00 92.38 88 TRP A N 1
ATOM 682 C CA . TRP A 1 88 ? -6.715 11.452 -0.476 1.00 92.38 88 TRP A CA 1
ATOM 683 C C . TRP A 1 88 ? -6.050 11.640 0.887 1.00 92.38 88 TRP A C 1
ATOM 685 O O . TRP A 1 88 ? -4.919 12.107 0.996 1.00 92.38 88 TRP A O 1
ATOM 695 N N . LYS A 1 89 ? -6.724 11.208 1.956 1.00 93.00 89 LYS A N 1
ATOM 696 C CA . LYS A 1 89 ? -6.134 11.184 3.299 1.00 93.00 89 LYS A CA 1
ATOM 697 C C . LYS A 1 89 ? -5.425 9.851 3.535 1.00 93.00 89 LYS A C 1
ATOM 699 O O . LYS A 1 89 ? -6.080 8.847 3.796 1.00 93.00 89 LYS A O 1
ATOM 704 N N . THR A 1 90 ? -4.097 9.853 3.516 1.00 94.38 90 THR A N 1
ATOM 705 C CA . THR A 1 90 ? -3.293 8.669 3.859 1.00 94.38 90 THR A CA 1
ATOM 706 C C . THR A 1 90 ? -3.305 8.415 5.365 1.00 94.38 90 THR A C 1
ATOM 708 O O . THR A 1 90 ? -3.141 9.351 6.153 1.00 94.38 90 THR A O 1
ATOM 711 N N . MET A 1 91 ? -3.465 7.160 5.777 1.00 94.81 91 MET A N 1
ATOM 712 C CA . MET A 1 91 ? -3.437 6.752 7.183 1.00 94.81 91 MET A CA 1
ATOM 713 C C . MET A 1 91 ? -3.016 5.283 7.325 1.00 94.81 91 MET A C 1
ATOM 715 O O . MET A 1 91 ? -3.086 4.546 6.343 1.00 94.81 91 MET A O 1
ATOM 719 N N . PRO A 1 92 ? -2.605 4.835 8.524 1.00 95.00 92 PRO A N 1
ATOM 720 C CA . PRO A 1 92 ? -2.327 3.424 8.774 1.00 95.00 92 PRO A CA 1
ATOM 721 C C . PRO A 1 92 ? -3.554 2.533 8.550 1.00 95.00 92 PRO A C 1
ATOM 723 O O . PRO A 1 92 ? -4.693 2.974 8.723 1.00 95.00 92 PRO A O 1
ATOM 726 N N . VAL A 1 93 ? -3.314 1.252 8.262 1.00 95.00 93 VAL A N 1
ATOM 727 C CA . VAL A 1 93 ? -4.368 0.249 8.018 1.00 95.00 93 VAL A CA 1
ATOM 728 C C . VAL A 1 93 ? -5.375 0.172 9.162 1.00 95.00 93 VAL A C 1
ATOM 730 O O . VAL A 1 93 ? -6.580 0.196 8.931 1.00 95.00 93 VAL A O 1
ATOM 733 N N . SER A 1 94 ? -4.888 0.145 10.403 1.00 95.19 94 SER A N 1
ATOM 734 C CA . SER A 1 94 ? -5.731 0.102 11.602 1.00 95.19 94 SER A CA 1
ATOM 735 C C . SER A 1 94 ? -6.686 1.293 11.672 1.00 95.19 94 SER A C 1
ATOM 737 O O . SER A 1 94 ? -7.879 1.125 11.914 1.00 95.19 94 SER A O 1
ATOM 739 N N . ALA A 1 95 ? -6.196 2.494 11.354 1.00 95.12 95 ALA A N 1
ATOM 740 C CA . ALA A 1 95 ? -7.025 3.688 11.299 1.00 95.12 95 ALA A CA 1
ATOM 741 C C . ALA A 1 95 ? -8.090 3.579 10.198 1.00 95.12 95 ALA A C 1
ATOM 743 O O . ALA A 1 95 ? -9.256 3.872 10.467 1.00 95.12 95 ALA A O 1
ATOM 744 N N . CYS A 1 96 ? -7.707 3.112 9.002 1.00 93.19 96 CYS A N 1
ATOM 745 C CA . CYS A 1 96 ? -8.612 2.904 7.866 1.00 93.19 96 CYS A CA 1
ATOM 746 C C . CYS A 1 96 ? -9.725 1.891 8.184 1.00 93.19 96 CYS A C 1
ATOM 748 O O . CYS A 1 96 ? -10.875 2.085 7.796 1.00 93.19 96 CYS A O 1
ATOM 750 N N . MET A 1 97 ? -9.405 0.839 8.941 1.00 93.56 97 MET A N 1
ATOM 751 C CA . MET A 1 97 ? -10.355 -0.194 9.367 1.00 93.56 97 MET A CA 1
ATOM 752 C C . MET A 1 97 ? -11.141 0.173 10.638 1.00 93.56 97 MET A C 1
ATOM 754 O O . MET A 1 97 ? -11.981 -0.607 11.079 1.00 93.56 97 MET A O 1
ATOM 758 N N . ASN A 1 98 ? -10.903 1.355 11.220 1.00 94.75 98 ASN A N 1
ATOM 759 C CA . ASN A 1 98 ? -11.417 1.764 12.534 1.00 94.75 98 ASN A CA 1
ATOM 760 C C . ASN A 1 98 ? -11.095 0.767 13.665 1.00 94.75 98 ASN A C 1
ATOM 762 O O . ASN A 1 98 ? -11.863 0.626 14.616 1.00 94.75 98 ASN A O 1
ATOM 766 N N . ASP A 1 99 ? -9.939 0.111 13.580 1.00 94.81 99 ASP A N 1
ATOM 767 C CA . ASP A 1 99 ? -9.417 -0.760 14.624 1.00 94.81 99 ASP A CA 1
ATOM 768 C C . ASP A 1 99 ? -8.506 0.032 15.569 1.00 94.81 99 ASP A C 1
ATOM 770 O O . ASP A 1 99 ? -7.384 0.417 15.233 1.00 94.81 99 ASP A O 1
ATOM 774 N N . ALA A 1 100 ? -9.015 0.299 16.769 1.00 95.62 100 ALA A N 1
ATOM 775 C CA . ALA A 1 100 ? -8.280 1.019 17.800 1.00 95.62 100 ALA A CA 1
ATOM 776 C C . ALA A 1 100 ? -7.274 0.136 18.560 1.00 95.62 100 ALA A C 1
ATOM 778 O O . ALA A 1 100 ? -6.404 0.685 19.235 1.00 95.62 100 ALA A O 1
ATOM 779 N N . HIS A 1 101 ? -7.382 -1.194 18.460 1.00 94.62 101 HIS A N 1
ATOM 780 C CA . HIS A 1 101 ? -6.564 -2.157 19.201 1.00 94.62 101 HIS A CA 1
ATOM 781 C C . HIS A 1 101 ? -6.086 -3.292 18.277 1.00 94.62 101 HIS A C 1
ATOM 783 O O . HIS A 1 101 ? -6.397 -4.456 18.525 1.00 94.62 101 HIS A O 1
ATOM 789 N N . PRO A 1 102 ? -5.289 -2.988 17.231 1.00 93.75 102 PRO A N 1
ATOM 790 C CA . PRO A 1 102 ? -4.772 -4.018 16.324 1.00 93.75 102 PRO A CA 1
ATOM 791 C C . PRO A 1 102 ? -3.711 -4.919 16.974 1.00 93.75 102 PRO A C 1
ATOM 793 O O . PRO A 1 102 ? -3.264 -5.895 16.374 1.00 93.75 102 PRO A O 1
ATOM 796 N N . TYR A 1 103 ? -3.266 -4.565 18.180 1.00 91.75 103 TYR A N 1
ATOM 797 C CA . TYR A 1 103 ? -2.333 -5.334 18.988 1.00 91.75 103 TYR A CA 1
ATOM 798 C C . TYR A 1 103 ? -3.082 -6.104 20.074 1.00 91.75 103 TYR A C 1
ATOM 800 O O . TYR A 1 103 ? -4.140 -5.686 20.542 1.00 91.75 103 TYR A O 1
ATOM 808 N N . HIS A 1 104 ? -2.507 -7.222 20.512 1.00 89.62 104 HIS A N 1
ATOM 809 C CA . HIS A 1 104 ? -3.087 -8.021 21.589 1.00 89.62 104 HIS A CA 1
ATOM 810 C C . HIS A 1 104 ? -3.000 -7.295 22.947 1.00 89.62 104 HIS A C 1
ATOM 812 O O . HIS A 1 104 ? -3.819 -7.502 23.847 1.00 89.62 104 HIS A O 1
ATOM 818 N N . GLU A 1 105 ? -2.008 -6.421 23.102 1.00 90.50 105 GLU A N 1
ATOM 819 C CA . GLU A 1 105 ? -1.796 -5.581 24.267 1.00 90.50 105 GLU A CA 1
ATOM 820 C C . GLU A 1 105 ? -2.926 -4.556 24.446 1.00 90.50 105 GLU A C 1
ATOM 822 O O . GLU A 1 105 ? -3.142 -3.667 23.628 1.00 90.50 105 GLU A O 1
ATOM 827 N N . GLN A 1 106 ? -3.609 -4.625 25.588 1.00 87.62 106 GLN A N 1
ATOM 828 C CA . GLN A 1 106 ? -4.759 -3.762 25.897 1.00 87.62 106 GLN A CA 1
ATOM 829 C C . GLN A 1 106 ? -4.366 -2.358 26.372 1.00 87.62 106 GLN A C 1
ATOM 831 O O . GLN A 1 106 ? -5.221 -1.522 26.655 1.00 87.62 106 GLN A O 1
ATOM 836 N N . ASN A 1 107 ? -3.069 -2.101 26.527 1.00 93.00 107 ASN A N 1
ATOM 837 C CA . ASN A 1 107 ? -2.565 -0.840 27.044 1.00 93.00 107 ASN A CA 1
ATOM 838 C C . ASN A 1 107 ? -2.142 0.131 25.938 1.00 93.00 107 ASN A C 1
ATOM 840 O O . ASN A 1 107 ? -1.667 1.211 26.273 1.00 93.00 107 ASN A O 1
ATOM 844 N N . ILE A 1 108 ? -2.310 -0.229 24.663 1.00 93.94 108 ILE A N 1
ATOM 845 C CA . ILE A 1 108 ? -2.006 0.608 23.501 1.00 93.94 108 ILE A CA 1
ATOM 846 C C . ILE A 1 108 ? -3.300 0.825 22.720 1.00 93.94 108 ILE A C 1
ATOM 848 O O . ILE A 1 108 ? -3.954 -0.130 22.317 1.00 93.94 108 ILE A O 1
ATOM 852 N N . THR A 1 109 ? -3.638 2.082 22.462 1.00 95.19 109 THR A N 1
ATOM 853 C CA . THR A 1 109 ? -4.759 2.465 21.600 1.00 95.19 109 THR A CA 1
ATOM 854 C C . THR A 1 109 ? -4.214 3.259 20.421 1.00 95.19 109 THR A C 1
ATOM 856 O O . THR A 1 109 ? -3.337 4.106 20.602 1.00 95.19 109 THR A O 1
ATOM 859 N N . LEU A 1 110 ? -4.724 3.011 19.215 1.00 95.12 110 LEU A N 1
ATOM 860 C CA . LEU A 1 110 ? -4.408 3.778 18.008 1.00 95.12 110 LEU A CA 1
ATOM 861 C C . LEU A 1 110 ? -5.591 4.656 17.581 1.00 95.12 110 LEU A C 1
ATOM 863 O O . LEU A 1 110 ? -6.754 4.358 17.854 1.00 95.12 110 LEU A O 1
ATOM 867 N N . ALA A 1 111 ? -5.292 5.771 16.912 1.00 95.50 111 ALA A N 1
ATOM 868 C CA . ALA A 1 111 ? -6.320 6.646 16.362 1.00 95.50 111 ALA A CA 1
ATOM 869 C C . ALA A 1 111 ? -7.094 5.976 15.212 1.00 95.50 111 ALA A C 1
ATOM 871 O O . ALA A 1 111 ? -6.498 5.332 14.351 1.00 95.50 111 ALA A O 1
ATOM 872 N N . THR A 1 112 ? -8.409 6.196 15.166 1.00 95.75 112 THR A N 1
ATOM 873 C CA . THR A 1 112 ? -9.310 5.661 14.132 1.00 95.75 112 THR A CA 1
ATOM 874 C C . THR A 1 112 ? -9.768 6.743 13.156 1.00 95.75 112 THR A C 1
ATOM 876 O O . THR A 1 112 ? -9.784 7.935 13.488 1.00 95.75 112 THR A O 1
ATOM 879 N N . MET A 1 113 ? -10.148 6.349 11.935 1.00 92.38 113 MET A N 1
ATOM 880 C CA . MET A 1 113 ? -10.637 7.276 10.908 1.00 92.38 113 MET A CA 1
ATOM 881 C C . MET A 1 113 ? -11.912 8.009 11.344 1.00 92.38 113 MET A C 1
ATOM 883 O O . MET A 1 113 ? -12.039 9.208 11.090 1.00 92.38 113 MET A O 1
ATOM 887 N N . ASP A 1 114 ? -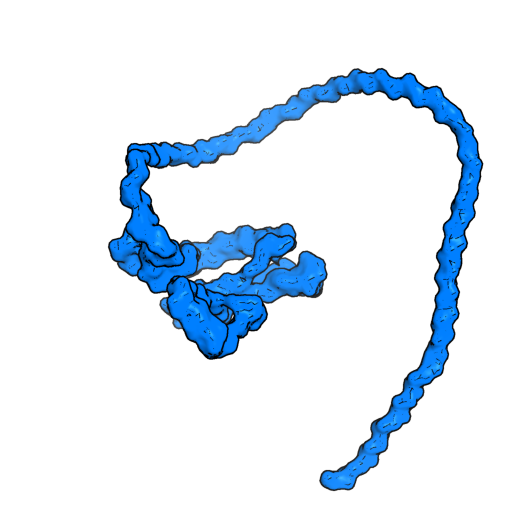12.819 7.319 12.039 1.00 93.31 114 ASP A N 1
ATOM 888 C CA . ASP A 1 114 ? -14.057 7.878 12.594 1.00 93.31 114 ASP A CA 1
ATOM 889 C C . ASP A 1 114 ? -13.838 8.814 13.798 1.00 93.31 114 ASP A C 1
ATOM 891 O O . ASP A 1 114 ? -14.780 9.431 14.297 1.00 93.31 114 ASP A O 1
ATOM 895 N N . GLY A 1 115 ? -12.590 8.936 14.261 1.00 92.69 115 GLY A N 1
ATOM 896 C CA . GLY A 1 115 ? -12.184 9.827 15.339 1.00 92.69 115 GLY A CA 1
ATOM 897 C C . GLY A 1 115 ? -12.610 9.389 16.739 1.00 92.69 115 GLY A C 1
ATOM 898 O O . GLY A 1 115 ? -12.369 10.154 17.678 1.00 92.69 115 GLY A O 1
ATOM 899 N N . LYS A 1 116 ? -13.209 8.199 16.900 1.00 93.25 116 LYS A N 1
ATOM 900 C CA . LYS A 1 116 ? -13.676 7.687 18.199 1.00 93.25 116 LYS A CA 1
ATOM 901 C C . LYS A 1 116 ? -12.536 7.321 19.145 1.00 93.25 116 LYS A C 1
ATOM 903 O O . LYS A 1 116 ? -12.696 7.467 20.353 1.00 93.25 116 LYS A O 1
ATOM 908 N N . SER A 1 117 ? -11.389 6.916 18.605 1.00 93.88 117 SER A N 1
ATOM 909 C CA . SER A 1 117 ? -10.189 6.608 19.384 1.00 93.88 117 SER A CA 1
ATOM 910 C C . SER A 1 117 ? -9.045 7.566 19.067 1.00 93.88 117 SER A C 1
ATOM 912 O O . SER A 1 117 ? -8.934 8.109 17.964 1.00 93.88 117 SER A O 1
ATOM 914 N N . LYS A 1 118 ? -8.176 7.784 20.058 1.00 93.06 118 LYS A N 1
ATOM 915 C CA . LYS A 1 118 ? -6.941 8.570 19.946 1.00 93.06 118 LYS A CA 1
ATOM 916 C C . LYS A 1 118 ? -5.750 7.679 20.264 1.00 93.06 118 LYS A C 1
ATOM 918 O O . LYS A 1 118 ? -5.872 6.758 21.065 1.00 93.06 118 LYS A O 1
ATOM 923 N N . THR A 1 119 ? -4.602 7.985 19.667 1.00 94.56 119 THR A N 1
ATOM 924 C CA . THR A 1 119 ? -3.364 7.269 19.977 1.00 94.56 119 THR A CA 1
ATOM 925 C C . THR A 1 119 ? -2.957 7.517 21.427 1.00 94.56 119 THR A C 1
ATOM 927 O O . THR A 1 119 ? -2.892 8.670 21.857 1.00 94.56 119 THR A O 1
ATOM 930 N N . GLY A 1 120 ? -2.662 6.455 22.171 1.00 93.31 120 GLY A N 1
ATOM 931 C CA . GLY A 1 120 ? -2.253 6.550 23.567 1.00 93.31 120 GLY A CA 1
ATOM 932 C C . GLY A 1 120 ? -1.734 5.232 24.128 1.00 93.31 120 GLY A C 1
ATOM 933 O O . GLY A 1 120 ? -1.973 4.166 23.567 1.00 93.31 120 GLY A O 1
ATOM 934 N N . VAL A 1 121 ? -1.019 5.325 25.250 1.00 91.69 121 VAL A N 1
ATOM 935 C CA . VAL A 1 121 ? -0.566 4.173 26.033 1.00 91.69 121 VAL A CA 1
ATOM 936 C C . VAL A 1 121 ? -0.995 4.384 27.479 1.00 91.69 121 VAL A C 1
ATOM 938 O O . VAL A 1 121 ? -0.680 5.415 28.073 1.00 91.69 121 VAL A O 1
ATOM 941 N N . THR A 1 122 ? -1.713 3.427 28.057 1.00 84.62 122 THR A N 1
ATOM 942 C CA . THR A 1 122 ? -2.131 3.481 29.464 1.00 84.62 122 THR A CA 1
ATOM 943 C C . THR A 1 122 ? -1.113 2.718 30.320 1.00 84.62 122 THR A C 1
ATOM 945 O O . THR A 1 122 ? -0.775 1.583 30.008 1.00 84.62 122 THR A O 1
ATOM 948 N N . GLY A 1 123 ? -0.589 3.316 31.396 1.00 68.19 123 GLY A N 1
ATOM 949 C CA . GLY A 1 123 ? 0.295 2.610 32.346 1.00 68.19 123 GLY A CA 1
ATOM 950 C C . GLY A 1 123 ? 1.812 2.778 32.158 1.00 68.19 123 GLY A C 1
ATOM 951 O O . GLY A 1 123 ? 2.574 2.106 32.846 1.00 68.19 123 GLY A O 1
ATOM 952 N N . GLY A 1 124 ? 2.265 3.691 31.293 1.00 58.53 124 GLY A N 1
ATOM 953 C CA . GLY A 1 124 ? 3.627 4.241 31.337 1.00 58.53 124 GLY A CA 1
ATOM 954 C C . GLY A 1 124 ? 3.607 5.640 31.956 1.00 58.53 124 GLY A C 1
ATOM 955 O O . GLY A 1 124 ? 2.698 6.414 31.662 1.00 58.53 124 GLY A O 1
ATOM 956 N N . ASN A 1 125 ? 4.578 5.981 32.812 1.00 46.78 125 ASN A N 1
ATOM 957 C CA . ASN A 1 125 ? 4.765 7.352 33.301 1.00 46.78 125 ASN A CA 1
ATOM 958 C C . ASN A 1 125 ? 4.733 8.330 32.117 1.00 46.78 125 ASN A C 1
ATOM 960 O O . ASN A 1 125 ? 5.593 8.271 31.237 1.00 46.78 125 ASN A O 1
ATOM 964 N N . THR A 1 126 ? 3.743 9.219 32.104 1.00 42.69 126 THR A N 1
ATOM 965 C CA . THR A 1 126 ? 3.526 10.231 31.072 1.00 42.69 126 THR A CA 1
ATOM 966 C C . THR A 1 126 ? 4.768 11.111 30.946 1.00 42.69 126 THR A C 1
ATOM 968 O O . THR A 1 126 ? 4.939 12.071 31.692 1.00 42.69 126 THR A O 1
ATOM 971 N N . THR A 1 127 ? 5.653 10.795 30.005 1.00 43.50 127 THR A N 1
ATOM 972 C CA . THR A 1 127 ? 6.670 11.741 29.551 1.00 43.50 127 THR A CA 1
ATOM 973 C C . THR A 1 127 ? 6.117 12.333 28.273 1.00 43.50 127 THR A C 1
ATOM 975 O O . THR A 1 127 ? 6.123 11.699 27.224 1.00 43.50 127 THR A O 1
ATOM 978 N N . THR A 1 128 ? 5.541 13.525 28.389 1.00 40.16 128 THR A N 1
ATOM 979 C CA . THR A 1 128 ? 5.171 14.366 27.252 1.00 40.16 128 THR A CA 1
ATOM 980 C C . THR A 1 128 ? 6.357 14.452 26.294 1.00 40.16 128 THR A C 1
ATOM 982 O O . THR A 1 128 ? 7.373 15.061 26.631 1.00 40.16 128 THR A O 1
ATOM 985 N N . SER A 1 129 ? 6.258 13.826 25.120 1.00 48.06 129 SER A N 1
ATOM 986 C CA . SER A 1 129 ? 7.247 13.991 24.058 1.00 48.06 129 SER A CA 1
ATOM 987 C C . SER A 1 129 ? 7.215 15.444 23.595 1.00 48.06 129 SER A C 1
ATOM 989 O O . SER A 1 129 ? 6.252 15.892 22.975 1.00 48.06 129 SER A O 1
ATOM 991 N N . ALA A 1 130 ? 8.258 16.194 23.942 1.00 42.62 130 ALA A N 1
ATOM 992 C CA . ALA A 1 130 ? 8.515 17.499 23.364 1.00 42.62 130 ALA A CA 1
ATOM 993 C C . ALA A 1 130 ? 8.714 17.344 21.848 1.00 42.62 130 ALA A C 1
ATOM 995 O O . ALA A 1 130 ? 9.416 16.443 21.387 1.00 42.62 130 ALA A O 1
ATOM 996 N N . SER A 1 131 ? 8.082 18.227 21.081 1.00 41.97 131 SER A N 1
ATOM 997 C CA . SER A 1 131 ? 8.268 18.363 19.640 1.00 41.97 131 SER A CA 1
ATOM 998 C C . SER A 1 131 ? 9.743 18.613 19.315 1.00 41.97 131 SER A C 1
ATOM 1000 O O . SER A 1 131 ? 10.277 19.673 19.646 1.00 41.97 131 SER A O 1
ATOM 1002 N N . VAL A 1 132 ? 10.399 17.664 18.647 1.00 38.88 132 VAL A N 1
ATOM 1003 C CA . VAL A 1 132 ? 11.705 17.903 18.027 1.00 38.88 132 VAL A CA 1
ATOM 1004 C C . VAL A 1 132 ? 11.488 18.610 16.692 1.00 38.88 132 VAL A C 1
ATOM 1006 O O . VAL A 1 132 ? 11.174 18.001 15.675 1.00 38.88 132 VAL A O 1
ATOM 1009 N N . SER A 1 133 ? 11.620 19.934 16.704 1.00 37.88 133 SER A N 1
ATOM 1010 C CA . SER A 1 133 ? 11.778 20.718 15.481 1.00 37.88 133 SER A CA 1
ATOM 1011 C C . SER A 1 133 ? 13.135 20.377 14.866 1.00 37.88 133 SER A C 1
ATOM 1013 O O . SER A 1 133 ? 14.174 20.737 15.414 1.00 37.88 133 SER A O 1
ATOM 1015 N N . ALA A 1 134 ? 13.140 19.677 13.733 1.00 39.03 134 ALA A N 1
ATOM 1016 C CA . ALA A 1 134 ? 14.342 19.495 12.931 1.00 39.03 134 ALA A CA 1
ATOM 1017 C C . ALA A 1 134 ? 14.671 20.819 12.220 1.00 39.03 134 ALA A C 1
ATOM 1019 O O . ALA A 1 134 ? 14.065 21.157 11.205 1.00 39.03 134 ALA A O 1
ATOM 1020 N N . SER A 1 135 ? 15.610 21.597 12.766 1.00 39.03 135 SER A N 1
ATOM 1021 C CA . SER A 1 135 ? 16.218 22.715 12.042 1.00 39.03 135 SER A CA 1
ATOM 1022 C C . SER A 1 135 ? 17.364 22.195 11.178 1.00 39.03 135 SER A C 1
ATOM 1024 O O . SER A 1 135 ? 18.340 21.650 11.695 1.00 39.03 135 SER A O 1
ATOM 1026 N N . ALA A 1 136 ? 17.246 22.387 9.869 1.00 43.44 136 ALA A N 1
ATOM 1027 C CA . ALA A 1 136 ? 18.327 22.192 8.919 1.00 43.44 136 ALA A CA 1
ATOM 1028 C C . ALA A 1 136 ? 19.464 23.195 9.175 1.00 43.44 136 ALA A C 1
ATOM 1030 O O . ALA A 1 136 ? 19.200 24.387 9.312 1.00 43.44 136 ALA A O 1
ATOM 1031 N N . SER A 1 137 ? 20.711 22.718 9.146 1.00 36.28 137 SER A N 1
ATOM 1032 C CA . SER A 1 137 ? 21.898 23.550 8.929 1.00 36.28 137 SER A CA 1
ATOM 1033 C C . SER A 1 137 ? 22.929 22.757 8.136 1.00 36.28 137 SER A C 1
ATOM 1035 O O . SER A 1 137 ? 23.422 21.722 8.580 1.00 36.28 137 SER A O 1
ATOM 1037 N N . ALA A 1 138 ? 23.216 23.247 6.934 1.00 38.44 138 ALA A N 1
ATOM 1038 C CA . ALA A 1 138 ? 24.250 22.750 6.044 1.00 38.44 138 ALA A CA 1
ATOM 1039 C C . ALA A 1 138 ? 25.629 23.364 6.365 1.00 38.44 138 ALA A C 1
ATOM 1041 O O . ALA A 1 138 ? 25.732 24.390 7.035 1.00 38.44 138 ALA A O 1
ATOM 1042 N N . THR A 1 139 ? 26.643 22.777 5.718 1.00 33.72 139 THR A N 1
ATOM 1043 C CA . THR A 1 139 ? 27.990 23.284 5.365 1.00 33.72 139 THR A CA 1
ATOM 1044 C C . THR A 1 139 ? 29.143 23.241 6.376 1.00 33.72 139 THR A C 1
ATOM 1046 O O . THR A 1 139 ? 29.088 23.813 7.457 1.00 33.72 139 THR A O 1
ATOM 1049 N N . GLY A 1 140 ? 30.256 22.647 5.911 1.00 31.44 140 GLY A N 1
ATOM 1050 C CA . GLY A 1 140 ? 31.603 22.807 6.464 1.00 31.44 140 GLY A CA 1
ATOM 1051 C C . GLY A 1 140 ? 32.624 21.805 5.902 1.00 31.44 140 GLY A C 1
ATOM 1052 O O . GLY A 1 140 ? 32.876 20.779 6.520 1.00 31.44 140 GLY A O 1
ATOM 1053 N N . SER A 1 141 ? 33.206 22.096 4.732 1.00 36.69 141 SER A N 1
ATOM 1054 C CA . SER A 1 141 ? 34.382 21.401 4.175 1.00 36.69 141 SER A CA 1
ATOM 1055 C C . SER A 1 141 ? 35.666 21.687 4.963 1.00 36.69 141 SER A C 1
ATOM 1057 O O . SER A 1 141 ? 35.845 22.811 5.423 1.00 36.69 141 SER A O 1
ATOM 1059 N N . ALA A 1 142 ? 36.588 20.712 4.945 1.00 31.78 142 ALA A N 1
ATOM 1060 C CA . ALA A 1 142 ? 38.053 20.818 4.768 1.00 31.78 142 ALA A CA 1
ATOM 1061 C C . ALA A 1 142 ? 38.850 19.960 5.766 1.00 31.78 142 ALA A C 1
ATOM 1063 O O . ALA A 1 142 ? 38.602 19.998 6.967 1.00 31.78 142 ALA A O 1
ATOM 1064 N N . GLY A 1 143 ? 39.874 19.255 5.267 1.00 31.00 143 GLY A N 1
ATOM 1065 C CA . GLY A 1 143 ? 40.950 18.739 6.118 1.00 31.00 143 GLY A CA 1
ATOM 1066 C C . GLY A 1 143 ? 41.605 17.446 5.648 1.00 31.00 143 GLY A C 1
ATOM 1067 O 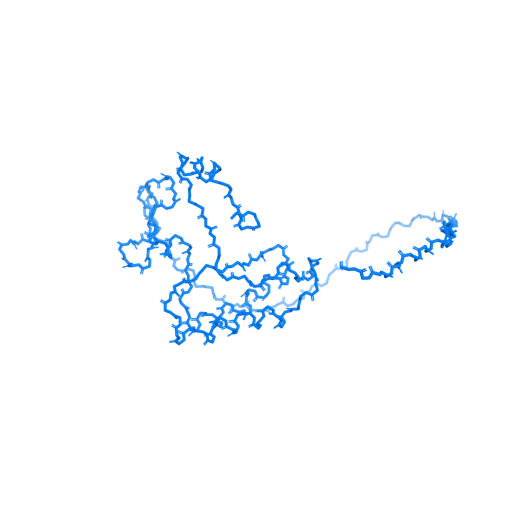O . GLY A 1 143 ? 41.492 16.424 6.309 1.00 31.00 143 GLY A O 1
ATOM 1068 N N . SER A 1 144 ? 42.316 17.494 4.524 1.00 36.47 144 SER A N 1
ATOM 1069 C CA . SER A 1 144 ? 43.305 16.489 4.132 1.00 36.47 144 SER A CA 1
ATOM 1070 C C . SER A 1 144 ? 44.470 16.433 5.128 1.00 36.47 144 SER A C 1
ATOM 1072 O O . SER A 1 144 ? 45.100 17.463 5.378 1.00 36.47 144 SER A O 1
ATOM 1074 N N . SER A 1 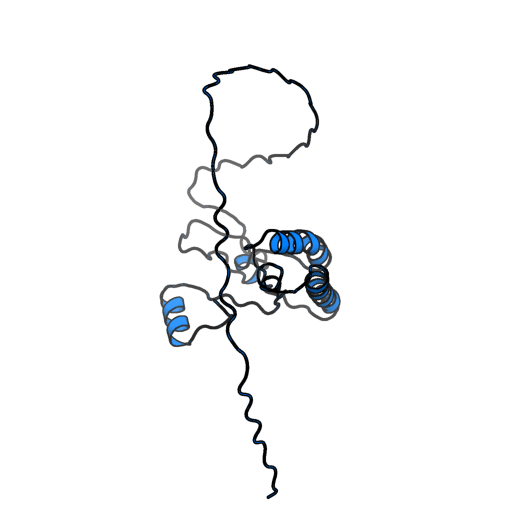145 ? 44.851 15.242 5.587 1.00 35.41 145 SER A N 1
ATOM 1075 C CA . SER A 1 145 ? 46.225 14.977 6.021 1.00 35.41 145 SER A CA 1
ATOM 1076 C C . SER A 1 145 ? 46.642 13.544 5.686 1.00 35.41 145 SER A C 1
ATOM 1078 O O . SER A 1 145 ? 46.074 12.544 6.113 1.00 35.41 145 SER A O 1
ATOM 1080 N N . THR A 1 146 ? 47.654 13.502 4.835 1.00 30.22 146 THR A N 1
ATOM 1081 C CA . THR A 1 146 ? 48.487 12.378 4.427 1.00 30.22 146 THR A CA 1
ATOM 1082 C C . THR A 1 146 ? 49.247 11.774 5.606 1.00 30.22 146 THR A C 1
ATOM 1084 O O . THR A 1 146 ? 49.909 12.505 6.341 1.00 30.22 146 THR A O 1
ATOM 1087 N N . ALA A 1 147 ? 49.279 10.445 5.695 1.00 34.41 147 ALA A N 1
ATOM 1088 C CA . ALA A 1 147 ? 50.356 9.719 6.360 1.00 34.41 147 ALA A CA 1
ATOM 1089 C C . ALA A 1 147 ? 50.786 8.541 5.477 1.00 34.41 147 ALA A C 1
ATOM 1091 O O . ALA A 1 147 ? 50.074 7.551 5.324 1.00 34.41 147 ALA A O 1
ATOM 1092 N N . SER A 1 148 ? 51.953 8.712 4.855 1.00 32.31 148 SER A N 1
ATOM 1093 C CA . SER A 1 148 ? 52.687 7.701 4.100 1.00 32.31 148 SER A CA 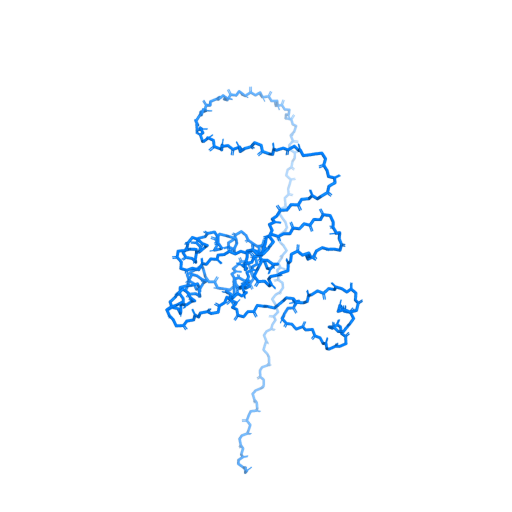1
ATOM 1094 C C . SER A 1 148 ? 53.133 6.554 5.003 1.00 32.31 148 SER A C 1
ATOM 1096 O O . SER A 1 148 ? 53.708 6.782 6.064 1.00 32.31 148 SER A O 1
ATOM 1098 N N . GLY A 1 149 ? 52.964 5.327 4.519 1.00 32.97 149 GLY A N 1
ATOM 1099 C CA . GLY A 1 149 ? 53.588 4.126 5.062 1.00 32.97 149 GLY A CA 1
ATOM 1100 C C . GLY A 1 149 ? 53.988 3.205 3.916 1.00 32.97 149 GLY A C 1
ATOM 1101 O O . GLY A 1 149 ? 53.274 2.261 3.599 1.00 32.97 149 GLY A O 1
ATOM 1102 N N . SER A 1 150 ? 55.105 3.517 3.257 1.00 33.56 150 SER A N 1
ATOM 1103 C CA . SER A 1 150 ? 55.729 2.636 2.271 1.00 33.56 150 SER A CA 1
ATOM 1104 C C . SER A 1 150 ? 56.437 1.487 2.986 1.00 33.56 150 SER A C 1
ATOM 1106 O O . SER A 1 150 ? 57.375 1.720 3.744 1.00 33.56 150 SER A O 1
ATOM 1108 N N . ALA A 1 151 ? 56.045 0.254 2.682 1.00 35.16 151 ALA A N 1
ATOM 1109 C CA . ALA A 1 151 ? 56.906 -0.915 2.805 1.00 35.16 151 ALA A CA 1
ATOM 1110 C C . ALA A 1 151 ? 56.769 -1.725 1.514 1.00 35.16 151 ALA A C 1
ATOM 1112 O O . ALA A 1 151 ? 55.811 -2.460 1.294 1.00 35.16 151 ALA A O 1
ATOM 1113 N N . SER A 1 152 ? 57.727 -1.503 0.626 1.00 33.34 152 SER A N 1
ATOM 1114 C CA . SER A 1 152 ? 57.989 -2.274 -0.578 1.00 33.34 152 SER A CA 1
ATOM 1115 C C . SER A 1 152 ? 58.539 -3.651 -0.204 1.00 33.34 152 SER A C 1
ATOM 1117 O O . SER A 1 152 ? 59.467 -3.736 0.597 1.00 33.34 152 SER A O 1
ATOM 1119 N N . HIS A 1 153 ? 58.023 -4.711 -0.829 1.00 32.25 153 HIS A N 1
ATOM 1120 C CA . HIS A 1 153 ? 58.788 -5.915 -1.163 1.00 32.25 153 HIS A CA 1
ATOM 1121 C C . HIS A 1 153 ? 58.315 -6.463 -2.515 1.00 32.25 153 HIS A C 1
ATOM 1123 O O . HIS A 1 153 ? 57.134 -6.423 -2.853 1.00 32.25 153 HIS A O 1
ATOM 1129 N N . SER A 1 154 ? 59.309 -6.862 -3.296 1.00 33.69 154 SER A N 1
ATOM 1130 C CA . SER A 1 154 ? 59.341 -6.977 -4.750 1.00 33.69 154 SER A CA 1
ATOM 1131 C C . SER A 1 154 ? 58.725 -8.261 -5.320 1.00 33.69 154 SER A C 1
ATOM 1133 O O . SER A 1 154 ? 58.712 -9.279 -4.640 1.00 33.69 154 SER A O 1
ATOM 1135 N N . THR A 1 155 ? 58.308 -8.163 -6.597 1.00 36.19 155 THR A N 1
ATOM 1136 C CA . THR A 1 155 ? 58.427 -9.130 -7.726 1.00 36.19 155 THR A CA 1
ATOM 1137 C C . THR A 1 155 ? 58.147 -10.616 -7.438 1.00 36.19 155 THR A C 1
ATOM 1139 O O . THR A 1 155 ? 58.780 -11.224 -6.585 1.00 36.19 155 THR A O 1
ATOM 1142 N N . SER A 1 156 ? 57.270 -11.291 -8.186 1.00 39.25 156 SER A N 1
ATOM 1143 C CA . SER A 1 156 ? 57.530 -11.655 -9.589 1.00 39.25 156 SER A CA 1
ATOM 1144 C C . SER A 1 156 ? 56.267 -12.102 -10.342 1.00 39.25 156 SER A C 1
ATOM 1146 O O . SER A 1 156 ? 55.315 -12.601 -9.746 1.00 39.25 156 SER A O 1
ATOM 1148 N N . ASP A 1 157 ? 56.329 -11.931 -11.663 1.00 35.91 157 ASP A N 1
ATOM 1149 C CA . ASP A 1 157 ? 55.474 -12.450 -12.735 1.00 35.91 157 ASP A CA 1
ATOM 1150 C C . ASP A 1 157 ? 54.846 -13.842 -12.521 1.00 35.91 157 ASP A C 1
ATOM 1152 O O . ASP A 1 157 ? 55.520 -14.777 -12.094 1.00 35.91 157 ASP A O 1
ATOM 1156 N N . ALA A 1 158 ? 53.601 -14.033 -12.978 1.00 37.66 158 ALA A N 1
ATOM 1157 C CA . ALA A 1 158 ? 53.331 -14.618 -14.303 1.00 37.66 158 ALA A CA 1
ATOM 1158 C C . ALA A 1 158 ? 51.882 -15.129 -14.469 1.00 37.66 158 ALA A C 1
ATOM 1160 O O . ALA A 1 158 ? 51.300 -15.743 -13.582 1.00 37.66 158 ALA A O 1
ATOM 1161 N N . ALA A 1 159 ? 51.406 -14.972 -15.708 1.00 38.28 159 ALA A N 1
ATOM 1162 C CA . ALA A 1 159 ? 50.481 -15.841 -16.440 1.00 38.28 159 ALA A CA 1
ATOM 1163 C C . ALA A 1 159 ? 48.980 -15.830 -16.086 1.00 38.28 159 ALA A C 1
ATOM 1165 O O . ALA A 1 159 ? 48.459 -16.560 -15.248 1.00 38.28 159 ALA A O 1
ATOM 1166 N N . SER A 1 160 ? 48.272 -15.073 -16.918 1.00 42.50 160 SER A N 1
ATOM 1167 C CA . SER A 1 160 ? 46.913 -15.308 -17.388 1.00 42.50 160 SER A CA 1
ATOM 1168 C C . SER A 1 160 ? 46.693 -16.744 -17.895 1.00 42.50 160 SER A C 1
ATOM 1170 O O . SER A 1 160 ? 47.434 -17.236 -18.743 1.00 42.50 160 SER A O 1
ATOM 1172 N N . VAL A 1 161 ? 45.598 -17.374 -17.459 1.00 37.91 161 VAL A N 1
ATOM 1173 C CA . VAL A 1 161 ? 44.990 -18.517 -18.155 1.00 37.91 161 VAL A CA 1
ATOM 1174 C C . VAL A 1 161 ? 43.537 -18.173 -18.451 1.00 37.91 161 VAL A C 1
ATOM 1176 O O . VAL A 1 161 ? 42.682 -18.097 -17.573 1.00 37.91 161 VAL A O 1
ATOM 1179 N N . VAL A 1 162 ? 43.303 -17.922 -19.733 1.00 42.06 162 VAL A N 1
ATOM 1180 C CA . VAL A 1 162 ? 42.001 -17.741 -20.364 1.00 42.06 162 VAL A CA 1
ATOM 1181 C C . VAL A 1 162 ? 41.359 -19.122 -20.480 1.00 42.06 162 VAL A C 1
ATOM 1183 O O . VAL A 1 162 ? 41.857 -19.970 -21.219 1.00 42.06 162 VAL A O 1
ATOM 1186 N N . LEU A 1 163 ? 40.267 -19.372 -19.757 1.00 38.84 163 LEU A N 1
ATOM 1187 C CA . LEU A 1 163 ? 39.487 -20.595 -19.931 1.00 38.84 163 LEU A CA 1
ATOM 1188 C C . LEU A 1 163 ? 38.491 -20.372 -21.079 1.00 38.84 163 LEU A C 1
ATOM 1190 O O . LEU A 1 163 ? 37.501 -19.660 -20.929 1.00 38.84 163 LEU A O 1
ATOM 1194 N N . SER A 1 164 ? 38.810 -20.929 -22.250 1.00 40.28 164 SER A N 1
ATOM 1195 C CA . SER A 1 164 ? 37.951 -20.909 -23.439 1.00 40.28 164 SER A CA 1
ATOM 1196 C C . SER A 1 164 ? 36.663 -21.698 -23.208 1.00 40.28 164 SER A C 1
ATOM 1198 O O . SER A 1 164 ? 36.694 -22.876 -22.857 1.00 40.28 164 SER A O 1
ATOM 1200 N N . SER A 1 165 ? 35.537 -21.042 -23.471 1.00 44.16 165 SER A N 1
ATOM 1201 C CA . SER A 1 165 ? 34.199 -21.616 -23.564 1.00 44.16 165 SER A CA 1
ATOM 1202 C C . SER A 1 165 ? 34.120 -22.569 -24.759 1.00 44.16 165 SER A C 1
ATOM 1204 O O . SER A 1 165 ? 34.385 -22.173 -25.894 1.00 44.16 165 SER A O 1
ATOM 1206 N N . VAL A 1 166 ? 33.738 -23.822 -24.518 1.00 44.97 166 VAL A N 1
ATOM 1207 C CA . VAL A 1 166 ? 33.466 -24.795 -25.581 1.00 44.97 166 VAL A CA 1
ATOM 1208 C C . VAL A 1 166 ? 32.101 -24.471 -26.191 1.00 44.97 166 VAL A C 1
ATOM 1210 O O . VAL A 1 166 ? 31.091 -24.402 -25.493 1.00 44.97 166 VAL A O 1
ATOM 1213 N N . THR A 1 167 ? 32.089 -24.231 -27.496 1.00 42.94 167 THR A N 1
ATOM 1214 C CA . THR A 1 167 ? 30.913 -23.952 -28.319 1.00 42.94 167 THR A CA 1
ATOM 1215 C C . THR A 1 167 ? 30.017 -25.190 -28.425 1.00 42.94 167 THR A C 1
ATOM 1217 O O . THR A 1 167 ? 30.401 -26.213 -28.988 1.00 42.94 167 THR A O 1
ATOM 1220 N N . GLY A 1 168 ? 28.802 -25.093 -27.881 1.00 38.94 168 GLY A N 1
ATOM 1221 C CA . GLY A 1 168 ? 27.735 -26.075 -28.071 1.00 38.94 168 GLY A CA 1
ATOM 1222 C C . GLY A 1 168 ? 27.112 -25.944 -29.460 1.00 38.94 168 GLY A C 1
ATOM 1223 O O . GLY A 1 168 ? 26.632 -24.877 -29.838 1.00 38.94 168 GLY A O 1
ATOM 1224 N N . LEU A 1 169 ? 27.163 -27.040 -30.214 1.00 43.00 169 LEU A N 1
ATOM 1225 C CA . LEU A 1 169 ? 26.638 -27.204 -31.565 1.00 43.00 169 LEU A CA 1
ATOM 1226 C C . LEU A 1 169 ? 25.101 -27.119 -31.600 1.00 43.00 169 LEU A C 1
ATOM 1228 O O . LEU A 1 169 ? 24.406 -27.560 -30.688 1.00 43.00 169 LEU A O 1
ATOM 1232 N N . ALA A 1 170 ? 24.603 -26.543 -32.689 1.00 39.31 170 ALA A N 1
ATOM 1233 C CA . ALA A 1 170 ? 23.218 -26.191 -32.944 1.00 39.31 170 ALA A CA 1
ATOM 1234 C C . ALA A 1 170 ? 22.293 -27.361 -33.350 1.00 39.31 170 ALA A C 1
ATOM 1236 O O . ALA A 1 170 ? 22.724 -28.349 -33.936 1.00 39.31 170 ALA A O 1
ATOM 1237 N N . ALA A 1 171 ? 20.997 -27.085 -33.152 1.00 37.03 171 ALA A N 1
ATOM 1238 C CA . ALA A 1 171 ? 19.841 -27.397 -34.003 1.00 37.03 171 ALA A CA 1
ATOM 1239 C C . ALA A 1 171 ? 19.296 -28.838 -34.094 1.00 37.03 171 ALA A C 1
ATOM 1241 O O . ALA A 1 171 ? 19.820 -29.694 -34.797 1.00 37.03 171 ALA A O 1
ATOM 1242 N N . ALA A 1 172 ? 18.080 -29.006 -33.560 1.00 39.78 172 ALA A N 1
ATOM 1243 C CA . ALA A 1 172 ? 17.016 -29.768 -34.213 1.00 39.78 172 ALA A CA 1
ATOM 1244 C C . ALA A 1 172 ? 15.656 -29.131 -33.870 1.00 39.78 172 ALA A C 1
ATOM 1246 O O . ALA A 1 172 ? 15.110 -29.339 -32.790 1.00 39.78 172 ALA A O 1
ATOM 1247 N N . ALA A 1 173 ? 15.126 -28.320 -34.788 1.00 41.41 173 ALA A N 1
ATOM 1248 C CA . ALA A 1 173 ? 13.735 -27.883 -34.779 1.00 41.41 173 ALA A CA 1
ATOM 1249 C C . ALA A 1 173 ? 12.944 -28.826 -35.694 1.00 41.41 173 ALA A C 1
ATOM 1251 O O . ALA A 1 173 ? 13.195 -28.868 -36.897 1.00 41.41 173 ALA A O 1
ATOM 1252 N N . ALA A 1 174 ? 12.004 -29.583 -35.132 1.00 42.78 174 ALA A N 1
ATOM 1253 C CA . ALA A 1 174 ? 11.008 -30.320 -35.899 1.00 42.78 174 ALA A CA 1
ATOM 1254 C C . ALA A 1 174 ? 9.673 -29.579 -35.787 1.00 42.78 174 ALA A C 1
ATOM 1256 O O . ALA A 1 174 ? 9.034 -29.562 -34.737 1.00 42.78 174 ALA A O 1
ATOM 1257 N N . VAL A 1 175 ? 9.287 -28.935 -36.885 1.00 44.22 175 VAL A N 1
ATOM 1258 C CA . VAL A 1 175 ? 7.956 -28.372 -37.105 1.00 44.22 175 VAL A CA 1
ATOM 1259 C C . VAL A 1 175 ? 7.071 -29.497 -37.632 1.00 44.22 175 VAL A C 1
ATOM 1261 O O . VAL A 1 175 ? 7.364 -30.068 -38.679 1.00 44.22 175 VAL A O 1
ATOM 1264 N N . ALA A 1 176 ? 5.979 -29.798 -36.934 1.00 43.53 176 ALA A N 1
ATOM 1265 C CA . ALA A 1 176 ? 4.881 -30.588 -37.478 1.00 43.53 176 ALA A CA 1
ATOM 1266 C C . ALA A 1 176 ? 3.555 -30.039 -36.937 1.00 43.53 176 ALA A C 1
ATOM 1268 O O . ALA A 1 176 ? 3.006 -30.539 -35.961 1.00 43.53 176 ALA A O 1
ATOM 1269 N N . PHE A 1 177 ? 3.049 -28.983 -37.575 1.00 46.47 177 PHE A N 1
ATOM 1270 C CA . PHE A 1 177 ? 1.638 -28.612 -37.499 1.00 46.47 177 PHE A CA 1
ATOM 1271 C C . PHE A 1 177 ? 0.992 -29.093 -38.795 1.00 46.47 177 PHE A C 1
ATOM 1273 O O . PHE A 1 177 ? 1.217 -28.517 -39.857 1.00 46.47 177 PHE A O 1
ATOM 1280 N N . THR A 1 178 ? 0.230 -30.183 -38.711 1.00 54.34 178 THR A N 1
ATOM 1281 C CA . THR A 1 178 ? -0.676 -30.588 -39.788 1.00 54.34 178 THR A CA 1
ATOM 1282 C C . THR A 1 178 ? -2.072 -30.148 -39.389 1.00 54.34 178 THR A C 1
ATOM 1284 O O . THR A 1 178 ? -2.579 -30.500 -38.329 1.00 54.34 178 THR A O 1
ATOM 1287 N N . GLN A 1 179 ? -2.655 -29.329 -40.247 1.00 55.69 179 GLN A N 1
ATOM 1288 C CA . GLN A 1 179 ? -4.019 -28.844 -40.204 1.00 55.69 179 GLN A CA 1
ATOM 1289 C C . GLN A 1 179 ? -4.932 -29.880 -40.867 1.00 55.69 179 GLN A C 1
ATOM 1291 O O . GLN A 1 179 ? -4.639 -30.279 -41.989 1.00 55.69 179 GLN A O 1
ATOM 1296 N N . MET A 1 180 ? -6.050 -30.268 -40.244 1.00 53.16 180 MET A N 1
ATOM 1297 C CA . MET A 1 180 ? -7.283 -30.511 -41.002 1.00 53.16 180 MET A CA 1
ATOM 1298 C C . MET A 1 180 ? -8.539 -30.550 -40.129 1.00 53.16 180 MET A C 1
ATOM 1300 O O . MET A 1 180 ? -8.570 -31.150 -39.062 1.00 53.16 180 MET A O 1
ATOM 1304 N N . LEU A 1 181 ? -9.543 -29.864 -40.671 1.00 50.88 181 LEU A N 1
ATOM 1305 C CA . LEU A 1 181 ? -10.947 -29.740 -40.301 1.00 50.88 181 LEU A CA 1
ATOM 1306 C C . LEU A 1 181 ? -11.598 -31.036 -39.791 1.00 50.88 181 LEU A C 1
ATOM 1308 O O . LEU A 1 181 ? -11.555 -32.053 -40.484 1.00 50.88 181 LEU A O 1
ATOM 1312 N N . LEU A 1 182 ? -12.327 -30.924 -38.678 1.00 49.97 182 LEU A N 1
ATOM 1313 C CA . LEU A 1 182 ? -13.798 -30.990 -38.601 1.00 49.97 182 LEU A CA 1
ATOM 1314 C C . LEU A 1 182 ? -14.259 -30.515 -37.218 1.00 49.97 182 LEU A C 1
ATOM 1316 O O . LEU A 1 182 ? -13.621 -30.919 -36.221 1.00 49.97 182 LEU A O 1
#

Foldseek 3Di:
DVVQDDDPVRVVVCVVVVHDDDGFPAELVLCCPPPNHPDDLVSSLVSLVVVLVCLVPDPADTDYDFDPPDPSSVVSCVVRVVVCVVRDPDDDPCQSVVNQDNDPDPQFGPAHVVRPTHTGGHDDDDDPDDDDDDDDDDDDDDDDDDDDDDDDDDDDDDDDDDDDDDDDDDDDDDDDDDDDDD